Protein AF-A0A5J5PD80-F1 (afdb_monomer)

Organism: Gossypium barbadense (NCBI:txid3634)

pLDDT: mean 90.31, std 7.78, range [44.81, 97.56]

Nearest PDB structures (foldseek):
  4i7b-assembly1_A  TM=6.740E-01  e=5.957E-06  Homo sapiens
  4i7d-assembly1_A  TM=6.558E-01  e=1.307E-05  Homo sapiens
  5wzz-assembly2_B  TM=6.005E-01  e=1.814E-05  Homo sapiens
  4ca1-assembly1_A  TM=5.215E-01  e=9.422E-06  Homo sapiens
  4x3g-assembly1_A  TM=6.048E-01  e=8.179E-05  Homo sapiens

Radius of gyration: 23.23 Å; Cα contacts (8 Å, |Δi|>4): 146; chains: 1; bounding box: 45×43×66 Å

InterPro domains:
  IPR013010 Zinc finger, SIAH-type [PS51081] (26-84)
  IPR013083 Zinc finger, RING/FYVE/PHD-type [G3DSA:3.30.40.10] (21-79)
  IPR044286 E3 ubiquitin-protein ligase SINA-like, plant [PTHR46632] (2-128)

Foldseek 3Di:
DPQADPVPRHGHDDDDDVVVVVVQQVDWDAAPLVVQPGGDIHRNVCRVVCQVVPLSAWDAAPDPPGGDIGGQLVNLVCCCVPVVPQAAEDEPPDDDDDDDDQPHQWGWYFYDPSSGIDIGGRDDDPPDD

Mean predicted aligned error: 7.82 Å

Structure (mmCIF, N/CA/C/O backbone):
data_AF-A0A5J5PD80-F1
#
_entry.id   AF-A0A5J5PD80-F1
#
loop_
_atom_site.group_PDB
_atom_site.id
_atom_site.type_symbol
_atom_site.label_atom_id
_atom_site.label_alt_id
_atom_site.label_comp_id
_atom_site.label_asym_id
_atom_site.label_entity_id
_atom_site.label_seq_id
_atom_site.pdbx_PDB_ins_code
_atom_site.Cartn_x
_atom_site.Cartn_y
_atom_site.Cartn_z
_atom_site.occupancy
_atom_site.B_iso_or_equiv
_atom_site.auth_seq_id
_atom_site.auth_comp_id
_atom_site.auth_asym_id
_atom_site.auth_atom_id
_atom_site.pdbx_PDB_model_num
ATOM 1 N N . MET A 1 1 ? 14.344 -29.234 -23.307 1.00 49.72 1 MET A N 1
ATOM 2 C CA . MET A 1 1 ? 15.016 -28.510 -24.410 1.00 49.72 1 MET A CA 1
ATOM 3 C C . MET A 1 1 ? 15.521 -27.175 -23.886 1.00 49.72 1 MET A C 1
ATOM 5 O O . MET A 1 1 ? 14.730 -26.259 -23.719 1.00 49.72 1 MET A O 1
ATOM 9 N N . ARG A 1 2 ? 16.800 -27.066 -23.530 1.00 70.56 2 ARG A N 1
ATOM 10 C CA . ARG A 1 2 ? 17.429 -25.788 -23.161 1.00 70.56 2 ARG A CA 1
ATOM 11 C C . ARG A 1 2 ? 18.744 -25.704 -23.944 1.00 70.56 2 ARG A C 1
ATOM 13 O O . ARG A 1 2 ? 19.384 -26.736 -24.116 1.00 70.56 2 ARG A O 1
ATOM 20 N N . ASN A 1 3 ? 19.073 -24.524 -24.468 1.00 76.94 3 ASN A N 1
ATOM 21 C CA . ASN A 1 3 ? 20.238 -24.218 -25.320 1.00 76.94 3 ASN A CA 1
ATOM 22 C C . ASN A 1 3 ? 20.141 -24.618 -26.807 1.00 76.94 3 ASN A C 1
ATOM 24 O O . ASN A 1 3 ? 21.121 -25.097 -27.372 1.00 76.94 3 ASN A O 1
ATOM 28 N N . ARG A 1 4 ? 19.001 -24.397 -27.475 1.00 86.75 4 ARG A N 1
ATOM 29 C CA . ARG A 1 4 ? 18.932 -24.399 -28.951 1.00 86.75 4 ARG A CA 1
ATOM 30 C C . ARG A 1 4 ? 18.245 -23.145 -29.476 1.00 86.75 4 ARG A C 1
ATOM 32 O O . ARG A 1 4 ? 17.307 -22.664 -28.845 1.00 86.75 4 ARG A O 1
ATOM 39 N N . CYS A 1 5 ? 18.729 -22.616 -30.597 1.00 84.06 5 CYS A N 1
ATOM 40 C CA . CYS A 1 5 ? 18.193 -21.420 -31.230 1.00 84.06 5 CYS A CA 1
ATOM 41 C C . CYS A 1 5 ? 16.761 -21.697 -31.705 1.00 84.06 5 CYS A C 1
ATOM 43 O O . CYS A 1 5 ? 16.570 -22.636 -32.474 1.00 84.06 5 CYS A O 1
ATOM 45 N N . PRO A 1 6 ? 15.752 -20.906 -31.303 1.00 87.00 6 PRO A N 1
ATOM 46 C CA . PRO A 1 6 ? 14.373 -21.131 -31.733 1.00 87.00 6 PRO A CA 1
ATOM 47 C C . PRO A 1 6 ? 14.158 -20.870 -33.231 1.00 87.00 6 PRO A C 1
ATOM 49 O O . PRO A 1 6 ? 13.167 -21.331 -33.782 1.00 87.00 6 PRO A O 1
ATOM 52 N N . SER A 1 7 ? 15.078 -20.170 -33.899 1.00 91.88 7 SER A N 1
ATOM 53 C CA . SER A 1 7 ? 14.969 -19.879 -35.333 1.00 91.88 7 SER A CA 1
ATOM 54 C C . SER A 1 7 ? 15.637 -20.935 -36.215 1.00 91.88 7 SER A C 1
ATOM 56 O O . SER A 1 7 ? 15.114 -21.260 -37.272 1.00 91.88 7 SER A O 1
ATOM 58 N N . CYS A 1 8 ? 16.792 -21.472 -35.807 1.00 91.50 8 CYS A N 1
ATOM 59 C CA . CYS A 1 8 ? 17.581 -22.400 -36.635 1.00 91.50 8 CYS A CA 1
ATOM 60 C C . CYS A 1 8 ? 17.906 -23.743 -35.962 1.00 91.50 8 CYS A C 1
ATOM 62 O O . CYS A 1 8 ? 18.622 -24.559 -36.532 1.00 91.50 8 CYS A O 1
ATOM 64 N N . MET A 1 9 ? 17.386 -23.992 -34.757 1.00 88.25 9 MET A N 1
ATOM 65 C CA . MET A 1 9 ? 17.516 -25.241 -33.987 1.00 88.25 9 MET A CA 1
ATOM 66 C C . MET A 1 9 ? 18.949 -25.675 -33.629 1.00 88.25 9 MET A C 1
ATOM 68 O O . MET A 1 9 ? 19.141 -26.764 -33.081 1.00 88.25 9 MET A O 1
ATOM 72 N N . THR A 1 10 ? 19.957 -24.832 -33.859 1.00 88.12 10 THR A N 1
ATOM 73 C CA . THR A 1 10 ? 21.362 -25.115 -33.524 1.00 88.12 10 THR A CA 1
ATOM 74 C C . THR A 1 10 ? 21.660 -24.904 -32.035 1.00 88.12 10 THR A C 1
ATOM 76 O O . THR A 1 10 ? 20.955 -24.132 -31.380 1.00 88.12 10 THR A O 1
ATOM 79 N N . PRO A 1 11 ? 22.688 -25.564 -31.461 1.00 88.12 11 PRO A N 1
ATOM 80 C CA . PRO A 1 11 ? 23.086 -25.343 -30.071 1.00 88.12 11 PRO A CA 1
ATOM 81 C C . PRO A 1 11 ? 23.452 -23.876 -29.787 1.00 88.12 11 PRO A C 1
ATOM 83 O O . PRO A 1 11 ? 24.253 -23.283 -30.505 1.00 88.12 11 PRO A O 1
ATOM 86 N N . ILE A 1 12 ? 22.887 -23.298 -28.723 1.00 83.75 12 ILE A N 1
ATOM 87 C CA . ILE A 1 12 ? 23.235 -21.950 -28.246 1.00 83.75 12 ILE A CA 1
ATOM 88 C C . ILE A 1 12 ? 24.414 -22.066 -27.276 1.00 83.75 12 ILE A C 1
ATOM 90 O O . ILE A 1 12 ? 24.281 -22.671 -26.211 1.00 83.75 12 ILE A O 1
ATOM 94 N N . GLY A 1 13 ? 25.553 -21.470 -27.637 1.00 81.00 13 GLY A N 1
ATOM 95 C CA . GLY A 1 13 ? 26.675 -21.235 -26.723 1.00 81.00 13 GLY A CA 1
ATOM 96 C C . GLY A 1 13 ? 26.497 -19.963 -25.882 1.00 81.00 13 GLY A C 1
ATOM 97 O O . GLY A 1 13 ? 25.532 -19.219 -26.044 1.00 81.00 13 GLY A O 1
ATOM 98 N N . TYR A 1 14 ? 27.445 -19.673 -24.986 1.00 79.62 14 TYR A N 1
ATOM 99 C CA . TYR A 1 14 ? 27.460 -18.404 -24.251 1.00 79.62 14 TYR A CA 1
ATOM 100 C C . TYR A 1 14 ? 27.948 -17.267 -25.163 1.00 79.62 14 TYR A C 1
ATOM 102 O O . TYR A 1 14 ? 29.133 -17.187 -25.478 1.00 79.62 14 TYR A O 1
ATOM 110 N N . SER A 1 15 ? 27.042 -16.380 -25.585 1.00 79.81 15 SER A N 1
ATOM 111 C CA . SER A 1 15 ? 27.368 -15.209 -26.410 1.00 79.81 15 SER A CA 1
ATOM 112 C C . SER A 1 15 ? 26.927 -13.915 -25.723 1.00 79.81 15 SER A C 1
ATOM 114 O O . SER A 1 15 ? 25.734 -13.625 -25.635 1.00 79.81 15 SER A O 1
ATOM 116 N N . ARG A 1 16 ? 27.890 -13.114 -25.255 1.00 84.44 16 ARG A N 1
ATOM 117 C CA . ARG A 1 16 ? 27.642 -11.782 -24.685 1.00 84.44 16 ARG A CA 1
ATOM 118 C C . ARG A 1 16 ? 27.798 -10.706 -25.764 1.00 84.44 16 ARG A C 1
ATOM 120 O O . ARG A 1 16 ? 28.869 -10.590 -26.354 1.00 84.44 16 ARG A O 1
ATOM 127 N N . CYS A 1 17 ? 26.771 -9.886 -25.997 1.00 89.19 17 CYS A N 1
ATOM 128 C CA . CYS A 1 17 ? 26.807 -8.817 -27.001 1.00 89.19 17 CYS A CA 1
ATOM 129 C C . CYS A 1 17 ? 26.863 -7.424 -26.351 1.00 89.19 17 CYS A C 1
ATOM 131 O O . CYS A 1 17 ? 25.834 -6.821 -26.050 1.00 89.19 17 CYS A O 1
ATOM 133 N N . ARG A 1 18 ? 28.075 -6.873 -26.191 1.00 90.25 18 ARG A N 1
ATOM 134 C CA . ARG A 1 18 ? 28.287 -5.537 -25.592 1.00 90.25 18 ARG A CA 1
ATOM 135 C C . ARG A 1 18 ? 27.620 -4.399 -26.373 1.00 90.25 18 ARG A C 1
ATOM 137 O O . ARG A 1 18 ? 27.278 -3.379 -25.786 1.00 90.25 18 ARG A O 1
ATOM 144 N N . ALA A 1 19 ? 27.449 -4.553 -27.687 1.00 90.50 19 ALA A N 1
ATOM 145 C CA . ALA A 1 19 ? 26.763 -3.558 -28.508 1.00 90.50 19 ALA A CA 1
ATOM 146 C C . ALA A 1 19 ? 25.279 -3.442 -28.119 1.00 90.50 19 ALA A C 1
ATOM 148 O O . ALA A 1 19 ? 24.799 -2.339 -27.880 1.00 90.50 19 ALA A O 1
ATOM 149 N N . ILE A 1 20 ? 24.580 -4.575 -27.971 1.00 88.19 20 ILE A N 1
ATOM 150 C CA . ILE A 1 20 ? 23.181 -4.600 -27.518 1.00 88.19 20 ILE A CA 1
ATOM 151 C C . ILE A 1 20 ? 23.069 -4.113 -26.070 1.00 88.19 20 ILE A C 1
ATOM 153 O O . ILE A 1 20 ? 22.149 -3.364 -25.763 1.00 88.19 20 ILE A O 1
ATOM 157 N N . GLU A 1 21 ? 24.013 -4.470 -25.195 1.00 87.25 21 GLU A N 1
ATOM 158 C CA . GLU A 1 21 ? 24.045 -3.947 -23.818 1.00 87.25 21 GLU A CA 1
ATOM 159 C C . GLU A 1 21 ? 24.067 -2.408 -23.797 1.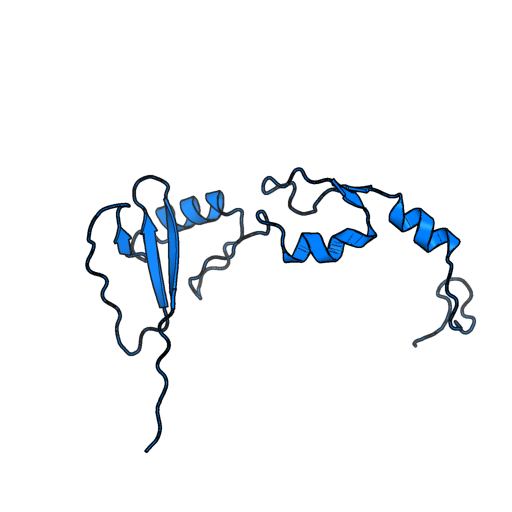00 87.25 21 GLU A C 1
ATOM 161 O O . GLU A 1 21 ? 23.231 -1.801 -23.133 1.00 87.25 21 GLU A O 1
ATOM 166 N N . LYS A 1 22 ? 24.932 -1.772 -24.601 1.00 88.56 22 LYS A N 1
ATOM 167 C CA . LYS A 1 22 ? 24.983 -0.303 -24.728 1.00 88.56 22 LYS A CA 1
ATOM 168 C C . LYS A 1 22 ? 23.704 0.306 -25.307 1.00 88.56 22 LYS A C 1
ATOM 170 O O . LYS A 1 22 ? 23.318 1.404 -24.918 1.00 88.56 22 LYS A O 1
ATOM 175 N N . VAL A 1 23 ? 23.038 -0.387 -26.234 1.00 89.44 23 VAL A N 1
ATOM 176 C CA . VAL A 1 23 ? 21.729 0.053 -26.745 1.00 89.44 23 VAL A CA 1
ATOM 177 C C . VAL A 1 23 ? 20.683 0.007 -25.630 1.00 89.44 23 VAL A C 1
ATOM 179 O O . VAL A 1 23 ? 19.935 0.960 -25.453 1.00 89.44 23 VAL A O 1
ATOM 182 N N . LEU A 1 24 ? 20.646 -1.053 -24.822 1.00 86.56 24 LEU A N 1
ATOM 183 C CA . LEU A 1 24 ? 19.718 -1.138 -23.689 1.00 86.56 24 LEU A CA 1
ATOM 184 C C . LEU A 1 24 ? 19.983 -0.056 -22.628 1.00 86.56 24 LEU A C 1
ATOM 186 O O . LEU A 1 24 ? 19.045 0.399 -21.975 1.00 86.56 24 LEU A O 1
ATOM 190 N N . GLU A 1 25 ? 21.230 0.384 -22.462 1.00 85.38 25 GLU A N 1
ATOM 191 C CA . GLU A 1 25 ? 21.571 1.511 -21.584 1.00 85.38 25 GLU A CA 1
ATOM 192 C C . GLU A 1 25 ? 21.021 2.853 -22.094 1.00 85.38 25 GLU A C 1
ATOM 194 O O . GLU A 1 25 ? 20.633 3.691 -21.279 1.00 85.38 25 GLU A O 1
ATOM 199 N N . SER A 1 26 ? 20.941 3.057 -23.414 1.00 87.38 26 SER A N 1
ATOM 200 C CA . SER A 1 26 ? 20.419 4.297 -24.007 1.00 87.38 26 SER A CA 1
ATOM 201 C C . SER A 1 26 ? 18.898 4.304 -24.189 1.00 87.38 26 SER A C 1
ATOM 203 O O . SER A 1 26 ? 18.288 5.376 -24.233 1.00 87.38 26 SER A O 1
ATOM 205 N N . VAL A 1 27 ? 18.263 3.130 -24.257 1.00 93.62 27 VAL A N 1
ATOM 206 C CA . VAL A 1 27 ? 16.805 3.002 -24.356 1.00 93.62 27 VAL A CA 1
ATOM 207 C C . VAL A 1 27 ? 16.151 3.416 -23.042 1.00 93.62 27 VAL A C 1
ATOM 209 O O . VAL A 1 27 ? 16.372 2.806 -21.993 1.00 93.62 27 VAL A O 1
ATOM 212 N N . LYS A 1 28 ? 15.280 4.425 -23.115 1.00 94.50 28 LYS A N 1
ATOM 213 C CA . LYS A 1 28 ? 14.394 4.813 -22.016 1.00 94.50 28 LYS A CA 1
ATOM 214 C C . LYS A 1 28 ? 13.058 4.091 -22.132 1.00 94.50 28 LYS A C 1
ATOM 216 O O . LYS A 1 28 ? 12.505 3.966 -23.221 1.00 94.50 28 LYS A O 1
ATOM 221 N N . VAL A 1 29 ? 12.531 3.653 -20.998 1.00 94.62 29 VAL A N 1
ATOM 222 C CA . VAL A 1 29 ? 11.205 3.049 -20.871 1.00 94.62 29 VAL A CA 1
ATOM 223 C C . VAL A 1 29 ? 10.400 3.777 -19.806 1.00 94.62 29 VAL A C 1
ATOM 225 O O . VAL A 1 29 ? 10.963 4.328 -18.860 1.00 94.62 29 VAL A O 1
ATOM 228 N N . THR A 1 30 ? 9.082 3.777 -19.967 1.00 96.75 30 THR A N 1
ATOM 229 C CA . THR A 1 30 ? 8.141 4.296 -18.974 1.00 96.75 30 THR A CA 1
ATOM 230 C C . THR A 1 30 ? 7.782 3.221 -17.953 1.00 96.75 30 THR A C 1
ATOM 232 O O . THR A 1 30 ? 7.876 2.016 -18.217 1.00 96.75 30 THR A O 1
ATOM 235 N N . CYS A 1 31 ? 7.368 3.654 -16.764 1.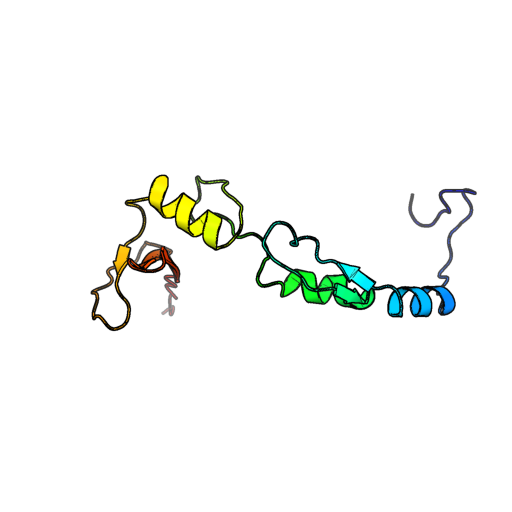00 96.69 31 CYS A N 1
ATOM 236 C CA . CYS A 1 31 ? 6.881 2.742 -15.741 1.00 96.69 31 CYS A CA 1
ATOM 237 C C . CYS A 1 31 ? 5.590 2.014 -16.170 1.00 96.69 31 CYS A C 1
ATOM 239 O O . CYS A 1 31 ? 4.690 2.589 -16.784 1.00 96.69 31 CYS A O 1
ATOM 241 N N . GLN A 1 32 ? 5.465 0.742 -15.784 1.00 94.62 32 GLN A N 1
ATOM 242 C CA . GLN A 1 32 ? 4.237 -0.042 -15.975 1.00 94.62 32 GLN A CA 1
ATOM 243 C C . GLN A 1 32 ? 3.082 0.455 -15.086 1.00 94.62 32 GLN A C 1
ATOM 245 O O . GLN A 1 32 ? 1.918 0.295 -15.440 1.00 94.62 32 GLN A O 1
ATOM 250 N N . ASN A 1 33 ? 3.404 1.122 -13.976 1.00 95.88 33 ASN A N 1
ATOM 251 C CA . ASN A 1 33 ? 2.451 1.701 -13.028 1.00 95.88 33 ASN A CA 1
ATOM 252 C C . ASN A 1 33 ? 2.037 3.134 -13.401 1.00 95.88 33 ASN A C 1
ATOM 254 O O . ASN A 1 33 ? 1.614 3.914 -12.551 1.00 95.88 33 ASN A O 1
ATOM 258 N N . THR A 1 34 ? 2.156 3.505 -14.676 1.00 94.81 34 THR A N 1
ATOM 259 C CA . THR A 1 34 ? 1.659 4.787 -15.204 1.00 94.81 34 THR A CA 1
ATO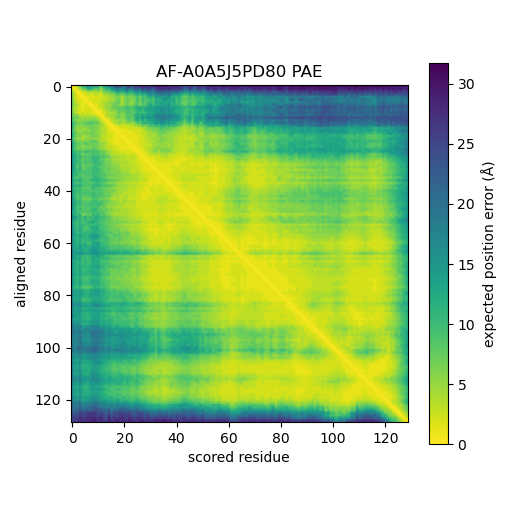M 260 C C . THR A 1 34 ? 0.167 4.970 -14.948 1.00 94.81 34 THR A C 1
ATOM 262 O O . THR A 1 34 ? -0.248 6.065 -14.575 1.00 94.81 34 THR A O 1
ATOM 265 N N . LYS A 1 35 ? -0.620 3.888 -15.039 1.00 92.94 35 LYS A N 1
ATOM 266 C CA . LYS A 1 35 ? -2.047 3.880 -14.671 1.00 92.94 35 LYS A CA 1
ATOM 267 C C . LYS A 1 35 ? -2.321 4.250 -13.207 1.00 92.94 35 LYS A C 1
ATOM 269 O O . LYS A 1 35 ? -3.402 4.735 -12.916 1.00 92.94 35 LYS A O 1
ATOM 274 N N . TYR A 1 36 ? -1.344 4.060 -12.321 1.00 93.00 36 TYR A N 1
ATOM 275 C CA . TYR A 1 36 ? -1.437 4.384 -10.896 1.00 93.00 36 TYR A CA 1
ATOM 276 C C . TYR A 1 36 ? -0.719 5.694 -10.540 1.00 93.00 36 TYR A C 1
ATOM 278 O O . TYR A 1 36 ? -0.566 6.002 -9.368 1.00 93.00 36 TYR A O 1
ATOM 286 N N . GLY A 1 37 ? -0.257 6.469 -11.530 1.00 93.25 37 GLY A N 1
ATOM 287 C CA . GLY A 1 37 ? 0.321 7.799 -11.312 1.00 93.25 37 GLY A CA 1
ATOM 288 C C . GLY A 1 37 ? 1.839 7.899 -11.471 1.00 93.25 37 GLY A C 1
ATOM 289 O O . GLY A 1 37 ? 2.376 9.009 -11.420 1.00 93.25 37 GLY A O 1
ATOM 290 N N . CYS A 1 38 ? 2.552 6.799 -11.744 1.00 96.50 38 CYS A N 1
ATOM 291 C CA . CYS A 1 38 ? 3.992 6.882 -11.985 1.00 96.50 38 CYS A CA 1
ATOM 292 C C . CYS A 1 38 ? 4.300 7.558 -13.327 1.00 96.50 38 CYS A C 1
ATOM 294 O O . CYS A 1 38 ? 3.994 7.018 -14.387 1.00 96.50 38 CYS A O 1
ATOM 296 N N . LYS A 1 39 ? 4.972 8.711 -13.297 1.00 95.94 39 LYS A N 1
ATOM 297 C CA . LYS A 1 39 ? 5.375 9.458 -14.506 1.00 95.94 39 LYS A CA 1
ATOM 298 C C . LYS A 1 39 ? 6.851 9.280 -14.868 1.00 95.94 39 LYS A C 1
ATOM 300 O O . LYS A 1 39 ? 7.349 9.952 -15.768 1.00 95.94 39 LYS A O 1
ATOM 305 N N . GLU A 1 40 ? 7.564 8.406 -14.161 1.00 96.06 40 GLU A N 1
ATOM 306 C CA . GLU A 1 40 ? 8.996 8.225 -14.375 1.00 96.06 40 GLU A CA 1
ATOM 307 C C . GLU A 1 40 ? 9.297 7.508 -15.696 1.00 96.06 40 GLU A C 1
ATOM 309 O O . GLU A 1 40 ? 8.647 6.528 -16.079 1.00 96.06 40 GLU A O 1
ATOM 314 N N . ALA A 1 41 ? 10.347 7.991 -16.358 1.00 94.62 41 ALA A N 1
ATOM 315 C CA . ALA A 1 41 ? 11.000 7.323 -17.469 1.00 94.62 41 ALA A CA 1
ATOM 316 C C . ALA A 1 41 ? 12.481 7.130 -17.130 1.00 94.62 41 ALA A C 1
ATOM 318 O O . ALA A 1 41 ? 13.163 8.065 -16.709 1.00 94.62 41 ALA A O 1
ATOM 319 N N . PHE A 1 42 ? 12.986 5.918 -17.322 1.00 92.88 42 PHE A N 1
ATOM 320 C CA . PHE A 1 42 ? 14.325 5.505 -16.895 1.00 92.88 42 PHE A CA 1
ATOM 321 C C . PHE A 1 42 ? 14.962 4.576 -17.931 1.00 92.88 42 PHE A C 1
ATOM 323 O O . PHE A 1 42 ? 14.275 4.059 -18.812 1.00 92.88 42 PHE A O 1
ATOM 330 N N . SER A 1 43 ? 16.280 4.365 -17.857 1.00 92.25 43 SER A N 1
ATOM 331 C CA . SER A 1 43 ? 16.965 3.420 -18.748 1.00 92.25 43 SER A CA 1
ATOM 332 C C . SER A 1 43 ? 16.425 2.004 -18.557 1.00 92.25 43 SER A C 1
ATOM 334 O O . SER A 1 43 ? 16.070 1.607 -17.443 1.00 92.25 43 SER A O 1
ATOM 336 N N . TYR A 1 44 ? 16.411 1.197 -19.616 1.00 91.38 44 TYR A N 1
ATOM 337 C CA . TYR A 1 44 ? 15.922 -0.180 -19.535 1.00 91.38 44 TYR A CA 1
ATOM 338 C C . TYR A 1 44 ? 16.636 -0.992 -18.439 1.00 91.38 44 TYR A C 1
ATOM 340 O O . TYR A 1 44 ? 16.003 -1.774 -17.727 1.00 91.38 44 TYR A O 1
ATOM 348 N N . SER A 1 45 ? 17.936 -0.749 -18.235 1.00 89.38 45 SER A N 1
ATOM 349 C CA . SER A 1 45 ? 18.733 -1.367 -17.168 1.00 89.38 45 SER A CA 1
ATOM 350 C C . SER A 1 45 ? 18.191 -1.110 -15.753 1.00 89.38 45 SER A C 1
ATOM 352 O O . SER A 1 45 ? 18.339 -1.964 -14.879 1.00 89.38 45 SER A O 1
ATOM 354 N N . MET A 1 46 ? 17.516 0.020 -15.514 1.00 91.38 46 MET A N 1
ATOM 355 C CA . MET A 1 46 ? 16.941 0.377 -14.211 1.00 91.38 46 MET A CA 1
ATOM 356 C C . MET A 1 46 ? 15.535 -0.181 -13.981 1.00 91.38 46 MET A C 1
ATOM 358 O O . MET A 1 46 ? 15.040 -0.108 -12.857 1.00 91.38 46 MET A O 1
ATOM 362 N N . LYS A 1 47 ? 14.907 -0.803 -14.987 1.00 92.75 47 LYS A N 1
ATOM 363 C CA . LYS A 1 47 ? 13.521 -1.290 -14.913 1.00 92.75 47 LYS A CA 1
ATOM 364 C C . LYS A 1 47 ? 13.236 -2.161 -13.692 1.00 92.75 47 LYS A C 1
ATOM 366 O O . LYS A 1 47 ? 12.244 -1.944 -13.006 1.00 92.75 47 LYS A O 1
ATOM 371 N N . GLN A 1 48 ? 14.114 -3.119 -13.400 1.00 92.56 48 GLN A N 1
ATOM 372 C CA . GLN A 1 48 ? 13.946 -4.016 -12.252 1.00 92.56 48 GLN A CA 1
ATOM 373 C C . GLN A 1 48 ? 14.120 -3.291 -10.914 1.00 92.56 48 GLN A C 1
ATOM 375 O O . GLN A 1 48 ? 13.394 -3.563 -9.961 1.00 92.56 48 GLN A O 1
ATOM 380 N N . LYS A 1 49 ? 15.071 -2.353 -10.841 1.00 94.06 49 LYS A N 1
ATOM 381 C CA . LYS A 1 49 ? 15.317 -1.558 -9.634 1.00 94.06 49 LYS A CA 1
ATOM 382 C C . LYS A 1 49 ? 14.135 -0.634 -9.345 1.00 94.06 49 LYS A C 1
ATOM 384 O O . LYS A 1 49 ? 13.652 -0.625 -8.220 1.00 94.06 49 LYS A O 1
ATOM 389 N N . HIS A 1 50 ? 13.647 0.080 -10.361 1.00 95.94 50 HIS A N 1
ATOM 390 C CA . HIS A 1 50 ? 12.467 0.930 -10.237 1.00 95.94 50 HIS A CA 1
ATOM 391 C C . HIS A 1 50 ? 11.229 0.104 -9.870 1.00 95.94 50 HIS A C 1
ATOM 393 O O . HIS A 1 50 ? 10.538 0.462 -8.931 1.00 95.94 50 HIS A O 1
ATOM 399 N N . GLY A 1 51 ? 10.971 -1.031 -10.533 1.00 93.00 51 GLY A N 1
ATOM 400 C CA . GLY A 1 51 ? 9.787 -1.855 -10.253 1.00 93.00 51 GLY A CA 1
ATOM 401 C C . GLY A 1 51 ? 9.662 -2.291 -8.787 1.00 93.00 51 GLY A C 1
ATOM 402 O O . GLY A 1 51 ? 8.562 -2.285 -8.248 1.00 93.00 51 GLY A O 1
ATOM 403 N N . LYS A 1 52 ? 10.784 -2.593 -8.120 1.00 92.25 52 LYS A N 1
ATOM 404 C CA . LYS A 1 52 ? 10.809 -2.965 -6.692 1.00 92.25 52 LYS A CA 1
ATOM 405 C C . LYS A 1 52 ? 10.629 -1.792 -5.725 1.00 92.25 52 LYS A C 1
ATOM 407 O O . LYS A 1 52 ? 10.317 -2.026 -4.566 1.00 92.25 52 LYS A O 1
ATOM 412 N N . ALA A 1 53 ? 10.884 -0.566 -6.174 1.00 94.38 53 ALA A N 1
A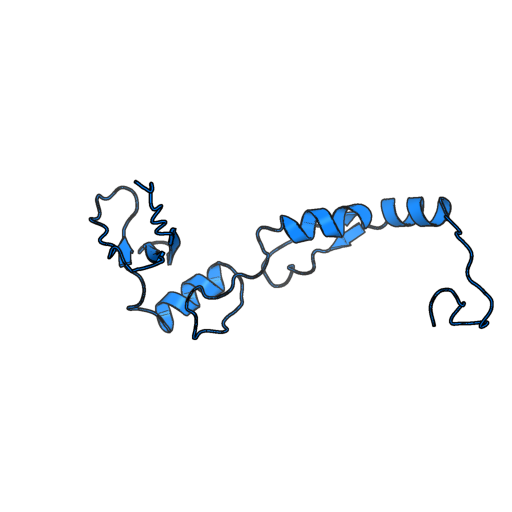TOM 413 C CA . ALA A 1 53 ? 10.872 0.642 -5.347 1.00 94.38 53 ALA A CA 1
ATOM 414 C C . ALA A 1 53 ? 9.826 1.670 -5.814 1.00 94.38 53 ALA A C 1
ATOM 416 O O . ALA A 1 53 ? 9.822 2.807 -5.349 1.00 94.38 53 ALA A O 1
ATOM 417 N N . CYS A 1 54 ? 8.968 1.298 -6.766 1.00 95.50 54 CYS A N 1
ATOM 418 C CA . CYS A 1 54 ? 7.978 2.192 -7.337 1.00 95.50 54 CYS A CA 1
ATOM 419 C C . CYS A 1 54 ? 6.920 2.498 -6.277 1.00 95.50 54 CYS A C 1
ATOM 421 O O . CYS A 1 54 ? 6.165 1.612 -5.890 1.00 95.50 54 CYS A O 1
ATOM 423 N N . LEU A 1 55 ? 6.832 3.759 -5.854 1.00 93.12 55 LEU A N 1
ATOM 424 C CA . LEU A 1 55 ? 5.834 4.215 -4.876 1.00 93.12 55 LEU A CA 1
ATOM 425 C C . LEU A 1 55 ? 4.390 4.088 -5.382 1.00 93.12 55 LEU A C 1
ATOM 427 O O . LEU A 1 55 ? 3.459 4.078 -4.592 1.00 93.12 55 LEU A O 1
ATOM 431 N N . PHE A 1 56 ? 4.218 3.973 -6.698 1.00 95.00 56 PHE A N 1
ATOM 432 C CA . PHE A 1 56 ? 2.927 3.784 -7.359 1.00 95.00 56 PHE A CA 1
ATOM 433 C C . PHE A 1 56 ? 2.670 2.314 -7.710 1.00 95.00 56 PHE A C 1
ATOM 435 O O . PHE A 1 56 ? 1.811 2.017 -8.540 1.00 95.00 56 PHE A O 1
ATOM 442 N N . ALA A 1 57 ? 3.463 1.381 -7.171 1.00 94.62 57 ALA A N 1
ATOM 443 C CA . ALA A 1 57 ? 3.120 -0.029 -7.259 1.00 94.62 57 ALA A CA 1
ATOM 444 C C . ALA A 1 57 ? 1.726 -0.251 -6.649 1.00 94.62 57 ALA A C 1
ATOM 446 O O . ALA A 1 57 ? 1.406 0.379 -5.639 1.00 94.62 57 ALA A O 1
ATOM 447 N N . PRO A 1 58 ? 0.892 -1.108 -7.260 1.00 94.94 58 PRO A N 1
ATOM 448 C CA . PRO A 1 58 ? -0.440 -1.355 -6.743 1.00 94.94 58 PRO A CA 1
ATOM 449 C C . PRO A 1 58 ? -0.387 -1.907 -5.315 1.00 94.94 58 PRO A C 1
ATOM 451 O O . PRO A 1 58 ? 0.470 -2.727 -4.979 1.00 94.94 58 PRO A O 1
ATOM 454 N N . CYS A 1 59 ? -1.324 -1.461 -4.490 1.00 94.00 59 CYS A N 1
ATOM 455 C CA . CYS A 1 59 ? -1.542 -1.935 -3.138 1.00 94.00 59 CYS A CA 1
ATOM 456 C C . CYS A 1 59 ? -2.682 -2.956 -3.127 1.00 94.00 59 CYS A C 1
ATOM 458 O O . CYS A 1 59 ? -3.738 -2.732 -3.722 1.00 94.00 59 CYS A O 1
ATOM 460 N N . SER A 1 60 ? -2.479 -4.057 -2.408 1.00 95.00 60 SER A N 1
ATOM 461 C CA . SER A 1 60 ? -3.505 -5.074 -2.178 1.00 95.00 60 SER A CA 1
ATOM 462 C C . SER A 1 60 ? -4.257 -4.791 -0.877 1.00 95.00 60 SER A C 1
ATOM 464 O O . SER A 1 60 ? -3.673 -4.276 0.082 1.00 95.00 60 SER A O 1
ATOM 466 N N . CYS A 1 61 ? -5.541 -5.150 -0.816 1.00 95.81 61 CYS A N 1
ATOM 467 C CA . CYS A 1 61 ? -6.296 -5.071 0.432 1.00 95.81 61 CYS A CA 1
ATOM 468 C C . CYS A 1 61 ? -5.670 -5.994 1.495 1.00 95.81 61 CYS A C 1
ATOM 470 O O . CYS A 1 61 ? -5.403 -7.159 1.206 1.00 95.81 61 CYS A O 1
ATOM 472 N N . PRO A 1 62 ? -5.430 -5.509 2.729 1.00 93.19 62 PRO A N 1
ATOM 473 C CA . PRO A 1 62 ? -4.797 -6.313 3.776 1.00 93.19 62 PRO A CA 1
ATOM 474 C C . PRO A 1 62 ? -5.726 -7.364 4.404 1.00 93.19 62 PRO A C 1
ATOM 476 O O . PRO A 1 62 ? -5.271 -8.175 5.212 1.00 93.19 62 PRO A O 1
ATOM 479 N N . LEU A 1 63 ? -7.024 -7.348 4.085 1.00 93.81 63 LEU A N 1
ATOM 480 C CA . LEU A 1 63 ? -7.980 -8.323 4.605 1.00 93.81 63 LEU A CA 1
ATOM 481 C C . LEU A 1 63 ? -7.929 -9.623 3.783 1.00 93.81 63 LEU A C 1
ATOM 483 O O . LEU A 1 63 ? -7.996 -9.559 2.558 1.00 93.81 63 LEU A O 1
ATOM 487 N N . PRO A 1 64 ? -7.863 -10.801 4.434 1.00 89.50 64 PRO A N 1
ATOM 488 C CA . PRO A 1 64 ? -7.606 -12.081 3.764 1.00 89.50 64 PRO A CA 1
ATOM 489 C C . PRO A 1 64 ? -8.688 -12.491 2.755 1.00 89.50 64 PRO A C 1
ATOM 491 O O . PRO A 1 64 ? -8.379 -13.171 1.783 1.00 89.50 64 PRO A O 1
ATOM 494 N N . ASP A 1 65 ? -9.930 -12.050 2.956 1.00 90.56 65 ASP A N 1
ATOM 495 C CA . ASP A 1 65 ? -11.073 -12.381 2.096 1.00 90.56 65 ASP A CA 1
ATOM 496 C C . ASP A 1 65 ? -11.370 -11.291 1.048 1.00 90.56 65 ASP A C 1
ATOM 498 O O . ASP A 1 65 ? -12.470 -11.226 0.498 1.00 90.56 65 ASP A O 1
A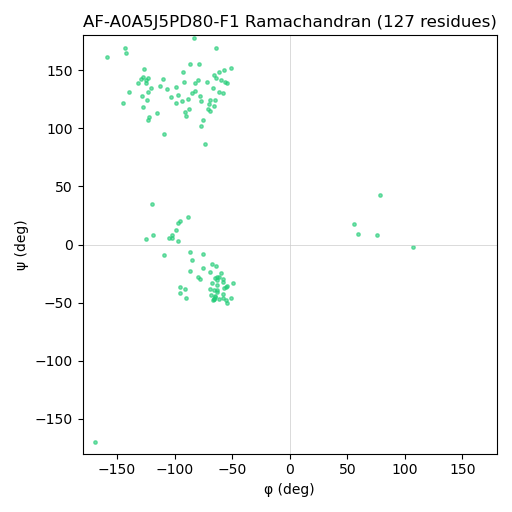TOM 502 N N . CYS A 1 66 ? -10.406 -10.404 0.771 1.00 96.25 66 CYS A N 1
ATOM 503 C CA . CYS A 1 66 ? -10.552 -9.329 -0.203 1.00 96.25 66 CYS A CA 1
ATOM 504 C C . CYS A 1 66 ? -9.410 -9.326 -1.227 1.00 96.25 66 CYS A C 1
ATOM 506 O O . CYS A 1 66 ? -8.253 -9.089 -0.898 1.00 96.25 66 CYS A O 1
ATOM 508 N N . ASN A 1 67 ? -9.759 -9.509 -2.502 1.00 96.69 67 ASN A N 1
ATOM 509 C CA . ASN A 1 67 ? -8.809 -9.535 -3.622 1.00 96.69 67 ASN A CA 1
ATOM 510 C C . ASN A 1 67 ? -8.663 -8.173 -4.319 1.00 96.69 67 ASN A C 1
ATOM 512 O O . ASN A 1 67 ? -8.289 -8.113 -5.491 1.00 96.69 67 ASN A O 1
ATOM 516 N N . PHE A 1 68 ? -9.030 -7.079 -3.649 1.00 97.56 68 PHE A N 1
ATOM 517 C CA . PHE A 1 68 ? -8.891 -5.750 -4.229 1.00 97.56 68 PHE A CA 1
ATOM 518 C C . PHE A 1 68 ? -7.409 -5.392 -4.405 1.00 97.56 68 PHE A C 1
ATOM 520 O O . PHE A 1 68 ? -6.604 -5.571 -3.490 1.00 97.56 68 PHE A O 1
ATOM 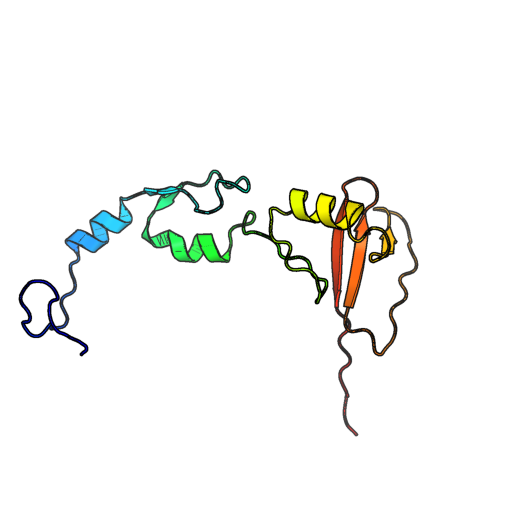527 N N . GLU A 1 69 ? -7.079 -4.843 -5.571 1.00 96.38 69 GLU A N 1
ATOM 528 C CA . GLU A 1 69 ? -5.764 -4.312 -5.911 1.00 96.38 69 GLU A CA 1
ATOM 529 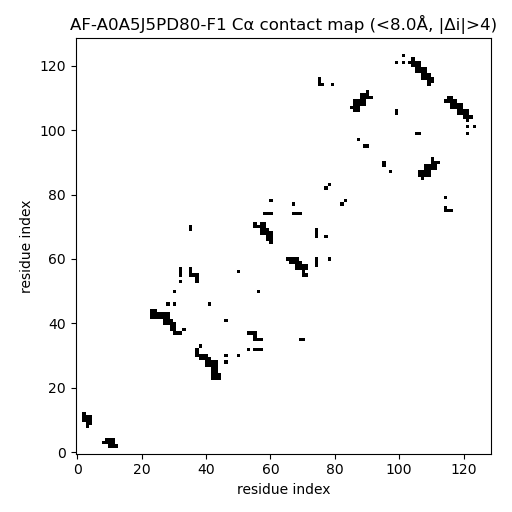C C . GLU A 1 69 ? -5.944 -3.009 -6.705 1.00 96.38 69 GLU A C 1
ATOM 531 O O . GLU A 1 69 ? -6.710 -2.973 -7.669 1.00 96.38 69 GLU A O 1
ATOM 536 N N . GLY A 1 70 ? -5.240 -1.947 -6.315 1.00 95.56 70 GLY A N 1
ATOM 537 C CA . GLY A 1 70 ? -5.339 -0.631 -6.956 1.00 95.56 70 GLY A CA 1
ATOM 538 C C . GLY A 1 70 ? -4.248 0.326 -6.487 1.00 95.56 70 GLY A C 1
ATOM 539 O O . GLY A 1 70 ? -3.304 -0.091 -5.820 1.00 95.56 70 GLY A O 1
ATOM 540 N N . SER A 1 71 ? -4.347 1.608 -6.828 1.00 94.69 71 SER A N 1
ATOM 541 C CA . SER A 1 71 ? -3.482 2.643 -6.248 1.00 94.69 71 SER A CA 1
ATOM 542 C C . SER A 1 71 ? -3.719 2.793 -4.736 1.00 94.69 71 SER A C 1
ATOM 544 O O . SER A 1 71 ? -4.690 2.272 -4.183 1.00 94.69 71 SER A O 1
ATOM 546 N N . SER A 1 72 ? -2.842 3.536 -4.055 1.00 92.75 72 SER A N 1
ATOM 547 C CA . SER A 1 72 ? -3.008 3.852 -2.628 1.00 92.75 72 SER A CA 1
ATOM 548 C C . SER A 1 72 ? -4.338 4.574 -2.353 1.00 92.75 72 SER A C 1
ATOM 550 O O . SER A 1 72 ? -5.069 4.240 -1.419 1.00 92.75 72 SER A O 1
ATOM 552 N N . GLU A 1 73 ? -4.699 5.523 -3.216 1.00 92.88 73 GLU A N 1
ATOM 553 C CA . GLU A 1 73 ? -5.936 6.301 -3.128 1.00 92.88 73 GLU A CA 1
ATOM 554 C C . GLU A 1 73 ? -7.166 5.424 -3.389 1.00 92.88 73 GLU A C 1
ATOM 556 O O . GLU A 1 73 ? -8.151 5.493 -2.650 1.00 92.88 73 GLU A O 1
ATOM 561 N N . GLU A 1 74 ? -7.099 4.561 -4.408 1.00 95.44 74 GLU A N 1
ATOM 562 C CA . GLU A 1 74 ? -8.170 3.610 -4.712 1.00 95.44 74 GLU A CA 1
ATOM 563 C C . GLU A 1 74 ? -8.369 2.620 -3.556 1.00 95.44 74 GLU A C 1
ATOM 565 O O . GLU A 1 74 ? -9.510 2.327 -3.197 1.00 95.44 74 GLU A O 1
ATOM 570 N N . LEU A 1 75 ? -7.285 2.158 -2.921 1.00 95.81 75 LEU A N 1
ATOM 571 C CA . LEU A 1 75 ? -7.348 1.295 -1.742 1.00 95.81 75 LEU A CA 1
ATOM 572 C C . LEU A 1 75 ? -7.974 2.008 -0.539 1.00 95.81 75 LEU A C 1
ATOM 574 O O . LEU A 1 75 ? -8.843 1.434 0.118 1.00 95.81 75 LEU A O 1
ATOM 578 N N . SER A 1 76 ? -7.583 3.253 -0.259 1.00 94.81 76 SER A N 1
ATOM 579 C CA . SER A 1 76 ? -8.186 4.059 0.813 1.00 94.81 76 SER A CA 1
ATOM 580 C C . SER A 1 76 ? -9.698 4.222 0.619 1.00 94.81 76 SER A C 1
ATOM 582 O O . SER A 1 76 ? -10.485 4.011 1.552 1.00 94.81 76 SER A O 1
ATOM 584 N N . ALA A 1 77 ? -10.123 4.540 -0.607 1.00 95.38 77 ALA A N 1
ATOM 585 C CA . ALA A 1 77 ? -11.533 4.670 -0.956 1.00 95.38 77 ALA A CA 1
ATOM 586 C C . ALA A 1 77 ? -12.272 3.326 -0.852 1.00 95.38 77 ALA A C 1
ATOM 588 O O . ALA A 1 77 ? -13.341 3.251 -0.241 1.00 95.38 77 ALA A O 1
ATOM 589 N N . HIS A 1 78 ? -11.692 2.256 -1.402 1.00 96.75 78 HIS A N 1
ATOM 590 C CA . HIS A 1 78 ? -12.222 0.899 -1.305 1.00 96.75 78 HIS A CA 1
ATOM 591 C C . HIS A 1 78 ? -12.449 0.501 0.155 1.00 96.75 78 HIS A C 1
ATOM 593 O O . HIS A 1 78 ? -13.552 0.095 0.519 1.00 96.75 78 HIS A O 1
ATOM 599 N N . PHE A 1 79 ? -11.442 0.683 1.009 1.00 95.25 79 PHE A N 1
ATOM 600 C CA . PHE A 1 79 ? -11.520 0.295 2.410 1.00 95.25 79 PHE A CA 1
ATOM 601 C C . PHE A 1 79 ? -12.608 1.080 3.152 1.00 95.25 79 PHE A C 1
ATOM 603 O O . PHE A 1 79 ? -13.383 0.505 3.912 1.00 95.25 79 PHE A O 1
ATOM 610 N N . GLY A 1 80 ? -12.736 2.382 2.884 1.00 93.12 80 GLY A N 1
ATOM 611 C CA . GLY A 1 80 ? -13.778 3.212 3.487 1.00 93.12 80 GLY A CA 1
ATOM 612 C C . GLY A 1 80 ? -15.210 2.852 3.098 1.00 93.12 80 GLY A C 1
ATOM 613 O O . GLY A 1 80 ? -16.124 3.072 3.894 1.00 93.12 80 GLY A O 1
ATOM 614 N N . ASN A 1 81 ? -15.400 2.300 1.901 1.00 94.50 81 ASN A N 1
ATOM 615 C CA . ASN A 1 81 ? -16.717 1.971 1.358 1.00 94.50 81 ASN A CA 1
ATOM 616 C C . ASN A 1 81 ? -17.110 0.513 1.619 1.00 94.50 81 ASN A C 1
ATOM 618 O O . ASN A 1 81 ? -18.252 0.238 1.977 1.00 94.50 81 ASN A O 1
ATOM 622 N N . VAL A 1 82 ? -16.165 -0.413 1.454 1.00 96.19 82 VAL A N 1
ATOM 623 C CA . VAL A 1 82 ? -16.394 -1.864 1.533 1.00 96.19 82 VAL A CA 1
ATOM 624 C C . VAL A 1 82 ? -16.083 -2.407 2.930 1.00 96.19 82 VAL A C 1
ATOM 626 O O . VAL A 1 82 ? -16.802 -3.263 3.436 1.00 96.19 82 VAL A O 1
ATOM 629 N N . HIS A 1 83 ? -15.056 -1.869 3.592 1.00 95.31 83 HIS A N 1
ATOM 630 C CA . HIS A 1 83 ? -14.532 -2.348 4.877 1.00 95.31 83 HIS A CA 1
ATOM 631 C C . HIS A 1 83 ? -14.619 -1.282 5.979 1.00 95.31 83 HIS A C 1
ATOM 633 O O . HIS A 1 83 ? -13.776 -1.202 6.872 1.00 95.31 83 HIS A O 1
ATOM 639 N N . LYS A 1 84 ? -15.674 -0.460 5.934 1.00 89.38 84 LYS A N 1
ATOM 640 C CA . LYS A 1 84 ? -15.870 0.725 6.789 1.00 89.38 84 LYS A CA 1
ATOM 641 C C . LYS A 1 84 ? -15.664 0.476 8.289 1.00 89.38 84 LYS A C 1
ATOM 643 O O . LYS A 1 84 ? -15.224 1.375 8.999 1.00 89.38 84 LYS A O 1
ATOM 648 N N . TYR A 1 85 ? -16.007 -0.720 8.764 1.00 91.50 85 TYR A N 1
ATOM 649 C CA . TYR A 1 85 ? -15.954 -1.105 10.179 1.00 91.50 85 TYR A CA 1
ATOM 650 C C . TYR A 1 85 ? -14.776 -2.030 10.518 1.00 91.50 85 TYR A C 1
ATOM 652 O O . TYR A 1 85 ? -14.689 -2.518 11.638 1.00 91.50 85 TYR A O 1
ATOM 660 N N . SER A 1 86 ? -13.879 -2.282 9.563 1.00 92.75 86 SER A N 1
ATOM 661 C CA . SER A 1 86 ? -12.732 -3.186 9.722 1.00 92.75 86 SER A CA 1
ATOM 662 C C . SER A 1 86 ? -11.429 -2.461 10.078 1.00 92.75 86 SER A C 1
ATOM 664 O O . SER A 1 86 ? -10.385 -3.101 10.157 1.00 92.75 86 SER A O 1
ATOM 666 N N . ALA A 1 87 ? -11.472 -1.138 10.272 1.00 92.62 87 ALA A N 1
ATOM 667 C CA . ALA A 1 87 ? -10.338 -0.342 10.730 1.00 92.62 87 ALA A CA 1
ATOM 668 C C . ALA A 1 87 ? -10.710 0.514 11.941 1.00 92.62 87 ALA A C 1
ATOM 670 O O . ALA A 1 87 ? -11.804 1.081 12.015 1.00 92.62 87 ALA A O 1
ATOM 671 N N . THR A 1 88 ? -9.753 0.664 12.852 1.00 93.25 88 THR A N 1
ATOM 672 C CA . THR A 1 88 ? -9.839 1.621 13.953 1.00 93.25 88 THR A CA 1
ATOM 673 C C . THR A 1 88 ? -9.539 3.013 13.421 1.00 93.25 88 THR A C 1
ATOM 675 O O . THR A 1 88 ? -8.489 3.258 12.826 1.00 93.25 88 THR A O 1
ATOM 678 N N . ARG A 1 89 ? -10.476 3.937 13.622 1.00 93.25 89 ARG A N 1
ATOM 679 C CA . ARG A 1 89 ? -10.342 5.313 13.144 1.00 93.25 89 ARG A CA 1
ATOM 680 C C . ARG A 1 89 ? -9.507 6.139 14.118 1.00 93.25 89 ARG A C 1
ATOM 682 O O . ARG A 1 89 ? -9.674 6.012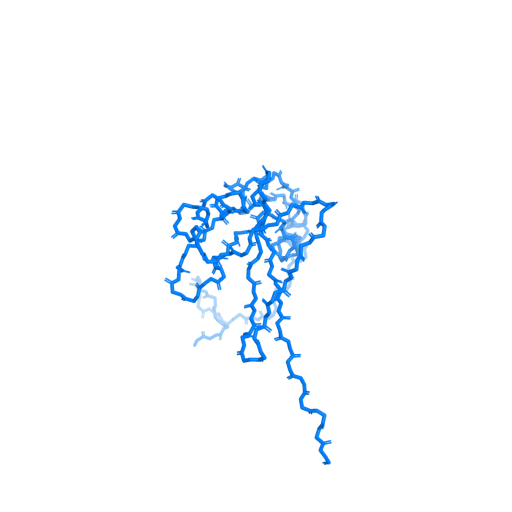 15.332 1.00 93.25 89 ARG A O 1
ATOM 689 N N . PHE A 1 90 ? -8.627 6.983 13.595 1.00 93.94 90 PHE A N 1
ATOM 690 C CA . PHE A 1 90 ? -7.812 7.899 14.392 1.00 93.94 90 PHE A CA 1
ATOM 691 C C . PHE A 1 90 ? -7.626 9.242 13.677 1.00 93.94 90 PHE A C 1
ATOM 693 O O . PHE A 1 90 ? -7.972 9.396 12.509 1.00 93.94 90 PHE A O 1
ATOM 700 N N . LEU A 1 91 ? -7.096 10.220 14.405 1.00 95.56 91 LEU A N 1
ATOM 701 C CA . LEU A 1 91 ? -6.755 11.544 13.893 1.00 95.56 91 LEU A CA 1
ATOM 702 C C . LEU A 1 91 ? -5.278 11.806 14.161 1.00 95.56 91 LEU A C 1
ATOM 704 O O . LEU A 1 91 ? -4.779 11.442 15.232 1.00 95.56 91 LEU A O 1
ATOM 708 N N . TYR A 1 92 ? -4.606 12.474 13.225 1.00 94.44 92 TYR A N 1
ATOM 709 C CA . TYR A 1 92 ? -3.264 12.993 13.475 1.00 94.44 92 TYR A CA 1
ATOM 710 C C . TYR A 1 92 ? -3.254 13.938 14.683 1.00 94.44 92 TYR A C 1
ATOM 712 O O . TYR A 1 92 ? -4.259 14.572 15.014 1.00 94.44 92 TYR A O 1
ATOM 720 N N . ASP A 1 93 ? -2.112 13.985 15.371 1.00 94.19 93 ASP A N 1
ATOM 721 C CA . ASP A 1 93 ? -1.858 14.857 16.526 1.00 94.19 93 ASP A CA 1
ATOM 722 C C . ASP A 1 93 ? -2.867 14.723 17.684 1.00 94.19 93 ASP A C 1
ATOM 724 O O . ASP A 1 93 ? -2.942 15.573 18.575 1.00 94.19 93 ASP A O 1
ATOM 728 N N . ARG A 1 94 ? -3.630 13.622 17.718 1.00 93.50 94 ARG A N 1
ATOM 729 C CA . ARG A 1 94 ? -4.567 13.291 18.791 1.00 93.50 94 ARG A CA 1
ATOM 730 C C . ARG A 1 94 ? -4.187 11.962 19.431 1.00 93.50 94 ARG A C 1
ATOM 732 O O . ARG A 1 94 ? -3.977 10.958 18.758 1.00 93.50 94 ARG A O 1
ATOM 739 N N . LEU A 1 95 ? -4.191 11.934 20.763 1.00 91.00 95 LEU A N 1
ATOM 740 C CA . LEU A 1 95 ? -4.067 10.688 21.513 1.00 91.00 95 LEU A CA 1
ATOM 741 C C . LEU A 1 95 ? -5.295 9.804 21.260 1.00 91.00 95 LEU A C 1
ATOM 743 O O . LEU A 1 95 ? -6.422 10.186 21.580 1.00 91.00 95 LEU A O 1
ATOM 747 N N . ALA A 1 96 ? -5.059 8.617 20.707 1.00 87.88 96 ALA A N 1
ATOM 748 C CA . ALA A 1 96 ? -6.070 7.591 20.500 1.00 87.88 96 ALA A CA 1
ATOM 749 C C . ALA A 1 96 ? -5.616 6.292 21.186 1.00 87.88 96 ALA A C 1
ATOM 751 O O . ALA A 1 96 ? -4.515 5.812 20.899 1.00 87.88 96 ALA A O 1
ATOM 752 N N . PRO A 1 97 ? -6.418 5.712 22.098 1.00 88.31 97 PRO A N 1
ATOM 753 C CA . PRO A 1 97 ? -6.099 4.413 22.666 1.00 88.31 97 PRO A CA 1
ATOM 754 C C . PRO A 1 97 ? -6.258 3.339 21.586 1.00 88.31 97 PRO A C 1
ATOM 756 O O . PRO A 1 97 ? -7.323 3.195 20.988 1.00 88.31 97 PRO A O 1
ATOM 759 N N . ILE A 1 98 ? -5.193 2.577 21.350 1.00 89.25 98 ILE A N 1
ATOM 760 C CA . ILE A 1 98 ? -5.200 1.430 20.443 1.00 89.25 98 ILE A CA 1
ATOM 761 C C . ILE A 1 98 ? -5.255 0.164 21.293 1.00 89.25 98 ILE A C 1
ATOM 763 O O . ILE A 1 98 ? -4.442 -0.018 22.197 1.00 89.25 98 ILE A O 1
ATOM 767 N N . THR A 1 99 ? -6.220 -0.706 21.005 1.00 86.88 99 THR A N 1
ATOM 768 C CA . THR A 1 99 ? -6.346 -2.019 21.646 1.00 86.88 99 THR A CA 1
ATOM 769 C C . THR A 1 99 ? -6.075 -3.100 20.611 1.00 86.88 99 THR A C 1
ATOM 771 O O . THR A 1 99 ? -6.509 -2.984 19.467 1.00 86.88 99 THR A O 1
ATOM 774 N N . LEU A 1 100 ? -5.299 -4.108 21.002 1.00 88.44 100 LEU A N 1
ATOM 775 C CA . LEU A 1 100 ? -4.905 -5.222 20.149 1.00 88.44 100 LEU A CA 1
ATOM 776 C C . LEU A 1 100 ? -4.830 -6.475 21.015 1.00 88.44 100 LEU A C 1
ATOM 778 O O . LEU A 1 100 ? -4.110 -6.505 22.017 1.00 88.44 100 LEU A O 1
ATOM 782 N N . GLY A 1 101 ? -5.610 -7.489 20.660 1.00 86.06 101 GLY A N 1
ATOM 783 C CA . GLY A 1 101 ? -5.599 -8.772 21.342 1.00 86.06 101 GLY A CA 1
ATOM 784 C C . GLY A 1 101 ? -4.265 -9.490 21.149 1.00 86.06 101 GLY A C 1
ATOM 785 O O . GLY A 1 101 ? -3.659 -9.436 20.082 1.00 86.06 101 GLY A O 1
ATOM 786 N N . VAL A 1 102 ? -3.821 -10.234 22.165 1.00 84.94 102 VAL A N 1
ATOM 787 C CA . VAL A 1 102 ? -2.556 -10.995 22.110 1.00 84.94 102 VAL A CA 1
ATOM 788 C C . VAL A 1 102 ? -2.543 -12.004 20.950 1.00 84.94 102 VAL A C 1
ATOM 790 O O . VAL A 1 102 ? -1.495 -12.263 20.368 1.00 84.94 102 VAL A O 1
ATOM 793 N N . SER A 1 103 ? -3.705 -12.558 20.592 1.00 85.56 103 SER A N 1
ATOM 794 C CA . SER A 1 103 ? -3.875 -13.495 19.474 1.00 85.56 103 SER A CA 1
ATOM 795 C C . SER A 1 103 ? -4.077 -12.821 18.111 1.00 85.56 103 SER A C 1
ATOM 797 O O . SER A 1 103 ? -3.997 -13.500 17.083 1.00 85.56 103 SER A O 1
ATOM 799 N N . GLU A 1 104 ? -4.345 -11.515 18.067 1.00 86.88 104 GLU A N 1
ATOM 800 C CA . GLU A 1 104 ? -4.558 -10.786 16.817 1.00 86.88 104 GLU A CA 1
ATOM 801 C C . GLU A 1 104 ? -3.214 -10.498 16.150 1.00 86.88 104 GLU A C 1
ATOM 803 O O . GLU A 1 104 ? -2.307 -9.965 16.781 1.00 86.88 104 GLU A O 1
ATOM 808 N N . LYS A 1 105 ? -3.070 -10.850 14.866 1.00 89.56 105 LYS A N 1
ATOM 809 C CA . LYS A 1 105 ? -1.802 -10.704 14.124 1.00 89.56 105 LYS A CA 1
ATOM 810 C C . LYS A 1 105 ? -1.521 -9.273 13.680 1.00 89.56 105 LYS A C 1
ATOM 812 O O . LYS A 1 105 ? -0.365 -8.906 13.484 1.00 89.56 105 LYS A O 1
ATOM 817 N N . PHE A 1 106 ? -2.565 -8.491 13.440 1.00 92.62 106 PHE A N 1
ATOM 818 C CA . PHE A 1 106 ? -2.444 -7.106 13.021 1.00 92.62 106 PHE A CA 1
ATOM 819 C C . PHE A 1 106 ? -3.725 -6.335 13.332 1.00 92.62 106 PHE A C 1
ATOM 821 O O . PHE A 1 106 ? -4.791 -6.929 13.477 1.00 92.62 106 PHE A O 1
ATOM 828 N N . LEU A 1 107 ? -3.607 -5.012 13.364 1.00 93.38 107 LEU A N 1
ATOM 829 C CA . LEU A 1 107 ? -4.713 -4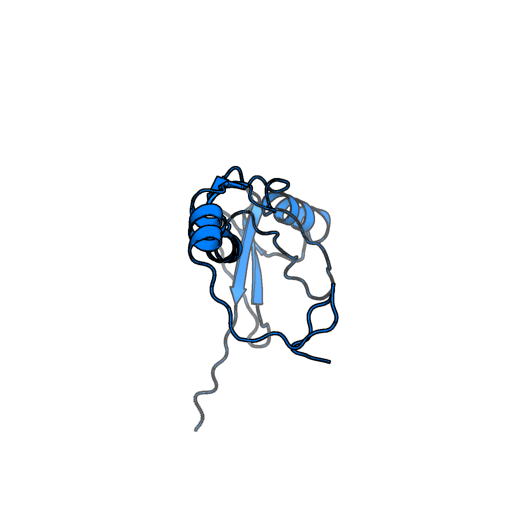.068 13.397 1.00 93.38 107 LEU A CA 1
ATOM 830 C C . LEU A 1 107 ? -4.569 -3.083 12.242 1.00 93.38 107 LEU A C 1
ATOM 832 O O . LEU A 1 107 ? -3.473 -2.602 11.959 1.00 93.38 107 LEU A O 1
ATOM 836 N N . ILE A 1 108 ? -5.686 -2.766 11.596 1.00 94.62 108 ILE A N 1
ATOM 837 C CA . ILE A 1 108 ? -5.744 -1.741 10.556 1.00 94.62 108 ILE A CA 1
ATOM 838 C C . ILE A 1 108 ? -6.238 -0.449 11.198 1.00 94.62 108 ILE A C 1
ATOM 840 O O . ILE A 1 108 ? -7.270 -0.429 11.869 1.00 94.62 108 ILE A O 1
ATOM 844 N N . LEU A 1 109 ? -5.501 0.632 10.979 1.00 94.75 109 LEU A N 1
ATOM 845 C CA . LEU A 1 109 ? -5.862 1.979 11.386 1.00 94.75 109 LEU A CA 1
ATOM 846 C C . LEU A 1 109 ? -6.197 2.797 10.145 1.00 94.75 109 LEU A C 1
ATOM 848 O O . LEU A 1 109 ? -5.534 2.662 9.116 1.00 94.75 109 LEU A O 1
ATOM 852 N N . ARG A 1 110 ? -7.199 3.665 10.256 1.00 95.00 110 ARG A N 1
ATOM 853 C CA . ARG A 1 110 ? -7.569 4.595 9.191 1.00 95.00 110 ARG A CA 1
ATOM 854 C C . ARG A 1 110 ? -7.650 6.013 9.722 1.00 95.00 110 ARG A C 1
ATOM 856 O O . ARG A 1 110 ? -8.347 6.258 10.705 1.00 95.00 110 ARG A O 1
ATOM 863 N N . GLU A 1 111 ? -6.959 6.925 9.063 1.00 95.12 111 GLU A N 1
ATOM 864 C CA . GLU A 1 111 ? -7.022 8.337 9.406 1.00 95.12 111 GLU A CA 1
ATOM 865 C C . GLU A 1 111 ? -8.290 8.984 8.830 1.00 95.12 111 GLU A C 1
ATOM 867 O O . GLU A 1 111 ? -8.768 8.612 7.757 1.00 95.12 111 GLU A O 1
ATOM 872 N N . GLU A 1 112 ? -8.902 9.887 9.592 1.00 93.19 112 GLU A N 1
ATOM 873 C CA . GLU A 1 112 ? -10.232 10.431 9.297 1.00 93.19 112 GLU A CA 1
ATOM 874 C C . GLU A 1 112 ? -10.263 11.532 8.232 1.00 93.19 112 GLU A C 1
ATOM 876 O O . GLU A 1 112 ? -11.292 11.720 7.581 1.00 93.19 112 GLU A O 1
ATOM 881 N N . THR A 1 113 ? -9.180 12.291 8.078 1.00 92.69 113 THR A N 1
ATOM 882 C CA . THR A 1 113 ? -9.107 13.463 7.200 1.00 92.69 113 THR A CA 1
ATOM 883 C C . THR A 1 113 ? -8.655 13.119 5.786 1.00 92.69 113 THR A C 1
ATOM 885 O O . THR A 1 113 ? -9.283 13.568 4.827 1.00 92.69 113 THR A O 1
ATOM 888 N N . ASP A 1 114 ? -7.609 12.306 5.641 1.00 93.38 114 ASP A N 1
ATOM 889 C CA . ASP A 1 114 ? -7.016 11.935 4.352 1.00 93.38 114 ASP A CA 1
ATOM 890 C C . ASP A 1 114 ? -7.292 10.471 3.962 1.00 93.38 114 ASP A C 1
ATOM 892 O O . ASP A 1 114 ? -7.061 10.061 2.822 1.00 93.38 114 ASP A O 1
ATOM 896 N N . GLY A 1 115 ? -7.852 9.680 4.884 1.00 92.62 115 GLY A N 1
ATOM 897 C CA . GLY A 1 115 ? -8.194 8.281 4.651 1.00 92.62 115 GLY A CA 1
ATOM 898 C C . GLY A 1 115 ? -6.995 7.332 4.652 1.00 92.62 115 GLY A C 1
ATOM 899 O O . GLY A 1 115 ? -7.176 6.163 4.305 1.00 92.62 115 GLY A O 1
ATOM 900 N N . SER A 1 116 ? -5.799 7.798 5.014 1.00 93.81 116 SER A N 1
ATOM 901 C CA . SER A 1 116 ? -4.574 7.001 5.037 1.00 93.81 116 SER A CA 1
ATOM 902 C C . SER A 1 116 ? -4.745 5.750 5.885 1.00 93.81 116 SER A C 1
ATOM 904 O O . SER A 1 116 ? -5.346 5.777 6.962 1.00 93.81 116 SER A O 1
ATOM 906 N N . LEU A 1 117 ? -4.199 4.639 5.395 1.00 95.12 117 LEU A N 1
ATOM 907 C CA . LEU A 1 117 ? -4.268 3.343 6.057 1.00 95.12 117 LEU A CA 1
ATOM 908 C C . LEU A 1 117 ? -2.910 2.992 6.655 1.00 95.12 117 LEU A C 1
ATOM 910 O O . LEU A 1 117 ? -1.883 3.072 5.984 1.00 95.12 117 LEU A O 1
ATOM 914 N N . PHE A 1 118 ? -2.924 2.538 7.902 1.00 94.12 118 PHE A N 1
ATOM 915 C CA . PHE A 1 118 ? -1.745 2.039 8.598 1.00 94.12 118 PHE A CA 1
ATOM 916 C C . PHE A 1 118 ? -2.022 0.627 9.100 1.00 94.12 118 PHE A C 1
ATOM 918 O O . PHE A 1 118 ? -3.127 0.325 9.548 1.00 94.12 118 PHE A O 1
ATOM 925 N N . ILE A 1 119 ? -1.019 -0.246 9.038 1.00 93.88 119 ILE A N 1
ATOM 926 C CA . ILE A 1 119 ? -1.126 -1.623 9.527 1.00 93.88 119 ILE A CA 1
ATOM 927 C C . ILE A 1 119 ? -0.165 -1.778 10.697 1.00 93.88 119 ILE A C 1
ATOM 929 O O . ILE A 1 119 ? 1.053 -1.717 10.537 1.00 93.88 119 ILE A O 1
ATOM 933 N N . LEU A 1 120 ? -0.725 -1.980 11.883 1.00 92.88 120 LEU A N 1
ATOM 934 C CA . LEU A 1 120 ? 0.027 -2.298 13.083 1.00 92.88 120 LEU A CA 1
ATOM 935 C C . LEU A 1 120 ? 0.161 -3.816 13.180 1.00 92.88 120 LEU A C 1
ATOM 937 O O . LEU A 1 120 ? -0.823 -4.506 13.423 1.00 92.88 120 LEU A O 1
ATOM 941 N N . HIS A 1 121 ? 1.367 -4.344 12.999 1.00 91.56 121 HIS A N 1
ATOM 942 C CA . HIS A 1 121 ? 1.627 -5.774 13.152 1.00 91.56 121 HIS A CA 1
ATOM 943 C C . HIS A 1 121 ? 1.889 -6.133 14.616 1.00 91.56 121 HIS A C 1
ATOM 945 O O . HIS A 1 121 ? 2.741 -5.529 15.267 1.00 91.56 121 HIS A O 1
ATOM 951 N N . ASN A 1 122 ? 1.197 -7.157 15.109 1.00 89.94 122 ASN A N 1
ATOM 952 C CA . ASN A 1 122 ? 1.496 -7.778 16.390 1.00 89.94 122 ASN A CA 1
ATOM 953 C C . ASN A 1 122 ? 2.522 -8.893 16.185 1.00 89.94 122 ASN A C 1
ATOM 955 O O . ASN A 1 122 ? 2.298 -9.814 15.394 1.00 89.94 122 ASN A O 1
ATOM 959 N N . LYS A 1 123 ? 3.633 -8.844 16.917 1.00 85.94 123 LYS A N 1
ATOM 960 C CA . LYS A 1 123 ? 4.633 -9.911 16.917 1.00 85.94 123 LYS A CA 1
ATOM 961 C C . LYS A 1 123 ? 4.822 -10.402 18.345 1.00 85.94 123 LYS A C 1
ATOM 963 O O . LYS A 1 123 ? 5.428 -9.720 19.162 1.00 85.94 123 LYS A O 1
ATOM 968 N N . VAL A 1 124 ? 4.316 -11.600 18.625 1.00 80.31 124 VAL A N 1
ATOM 969 C CA . VAL A 1 124 ? 4.549 -12.285 19.899 1.00 80.31 124 VAL A CA 1
ATOM 970 C C . VAL A 1 124 ? 5.788 -13.161 19.747 1.00 80.31 124 VAL A C 1
ATOM 972 O O . VAL A 1 124 ? 5.790 -14.113 18.968 1.00 80.31 124 VAL A O 1
ATOM 975 N N . GLU A 1 125 ? 6.851 -12.833 20.475 1.00 79.81 125 GLU A N 1
ATOM 976 C CA . GLU A 1 125 ? 8.048 -13.667 20.570 1.00 79.81 125 GLU A CA 1
ATOM 977 C C . GLU A 1 125 ? 7.985 -14.482 21.866 1.00 79.81 125 GLU A C 1
ATOM 979 O O . GLU A 1 125 ? 7.890 -13.924 22.957 1.00 79.81 125 GLU A O 1
ATOM 984 N N . ASN A 1 126 ? 8.024 -15.814 21.755 1.00 72.81 126 ASN A N 1
ATOM 985 C CA . ASN A 1 126 ? 8.241 -16.670 22.919 1.00 72.81 126 ASN A CA 1
ATOM 986 C C . ASN A 1 126 ? 9.731 -16.633 23.261 1.00 72.81 126 ASN A C 1
ATOM 988 O O . ASN A 1 126 ? 10.542 -17.294 22.611 1.00 72.81 126 ASN A O 1
ATOM 992 N N . LEU A 1 127 ? 10.082 -15.858 24.283 1.00 69.69 127 LEU A N 1
ATOM 993 C CA . LEU A 1 127 ? 11.372 -15.961 24.955 1.00 69.69 127 LEU A CA 1
ATOM 994 C C . LEU A 1 127 ? 11.321 -17.246 25.791 1.00 69.69 127 LEU A C 1
ATOM 996 O O . LEU A 1 127 ? 10.836 -17.227 26.918 1.00 69.69 127 LEU A O 1
ATOM 1000 N N . GLY A 1 128 ? 11.670 -18.381 25.178 1.00 68.00 128 GLY A N 1
ATOM 1001 C CA . GLY A 1 128 ? 11.601 -19.700 25.815 1.00 68.00 128 GLY A CA 1
ATOM 1002 C C . GLY A 1 128 ? 12.294 -19.752 27.184 1.00 68.00 128 GLY A C 1
ATOM 1003 O O . GLY A 1 128 ? 13.224 -18.985 27.437 1.00 68.00 128 GLY A O 1
ATOM 1004 N N . MET A 1 129 ? 11.808 -20.658 28.042 1.00 44.81 129 MET A N 1
ATOM 1005 C CA . MET A 1 129 ? 12.446 -21.030 29.314 1.00 44.81 129 MET A CA 1
ATOM 1006 C C . MET A 1 129 ? 13.730 -21.828 29.095 1.00 44.81 129 MET A C 1
ATOM 1008 O O . MET A 1 129 ? 13.754 -22.634 28.136 1.00 44.81 129 MET A O 1
#

Sequence (129 aa):
MRNRCPSCMTPIGYSRCRAIEKVLESVKVTCQNTKYGCKEAFSYSMKQKHGKACLFAPCSCPLPDCNFEGSSEELSAHFGNVHKYSATRFLYDRLAPITLGVSEKFLILREETDGSLFILHNKVENLGM

Solvent-accessible surface area (backbone atoms only — not comparable to full-atom values): 8212 Å² total; per-residue (Å²): 143,82,55,53,36,92,87,76,68,44,78,52,74,96,79,86,58,69,68,60,52,55,49,40,57,69,37,70,41,70,50,89,36,40,91,47,67,37,82,56,68,43,36,50,78,45,48,68,61,47,66,78,64,43,89,33,50,68,38,65,51,90,50,92,92,43,90,51,69,32,30,69,67,54,42,34,53,46,39,59,72,79,41,57,86,68,40,52,75,44,54,84,101,51,95,68,94,83,85,79,57,93,87,46,60,60,47,43,34,29,35,74,88,83,38,50,76,47,78,50,73,51,81,88,77,84,82,75,133

Secondary structure (DSSP, 8-state):
--SB-TTT-PBP-----HHHHHHHHH-EEE-GGGGGT---EEEGGGHHHHHHH-TTSPEEPSSTT---EE-HHHHHHHHHHHSTTSSEEE-TTS-------TT--EEEEEETTT--EEEEE--------